Protein AF-A0A527V104-F1 (afdb_monomer)

Secondary structure (DSSP, 8-state):
-PPPPP----EEEEETTEEEEEETTTTEEEEE--

Structure (mmCIF, N/CA/C/O backbone):
data_AF-A0A527V104-F1
#
_entry.id   AF-A0A527V104-F1
#
loop_
_atom_site.group_PDB
_atom_site.id
_atom_site.type_symbol
_atom_site.label_atom_id
_atom_site.label_alt_id
_atom_site.label_comp_id
_atom_site.label_asym_id
_atom_site.label_entity_id
_atom_site.label_seq_id
_atom_site.pdbx_PDB_ins_code
_atom_site.Cartn_x
_atom_site.Cartn_y
_atom_site.Cartn_z
_atom_site.occupancy
_atom_site.B_iso_or_equiv
_atom_site.auth_seq_id
_atom_site.auth_comp_id
_atom_site.auth_asym_id
_atom_site.auth_atom_id
_atom_site.pdbx_PDB_model_num
ATOM 1 N N . GLU A 1 1 ? 25.786 8.998 -10.488 1.00 70.12 1 GLU A N 1
ATOM 2 C CA . GLU A 1 1 ? 24.964 8.187 -11.409 1.00 70.12 1 GLU A CA 1
ATOM 3 C C . GLU A 1 1 ? 23.556 8.768 -11.424 1.00 70.12 1 GLU A C 1
ATOM 5 O O . GLU A 1 1 ? 23.125 9.262 -10.387 1.00 70.12 1 GLU A O 1
ATOM 10 N N . LEU A 1 2 ? 22.887 8.810 -12.578 1.00 74.38 2 LEU A N 1
ATOM 11 C CA . LEU A 1 2 ? 21.483 9.225 -12.677 1.00 74.38 2 LEU A CA 1
ATOM 12 C C . LEU A 1 2 ? 20.622 7.958 -12.659 1.00 74.38 2 LEU A C 1
ATOM 14 O O . LEU A 1 2 ? 20.837 7.070 -13.479 1.00 74.38 2 LEU A O 1
ATOM 18 N N . HIS A 1 3 ? 19.687 7.866 -11.715 1.00 75.50 3 HIS A N 1
ATOM 19 C CA . HIS A 1 3 ? 18.710 6.780 -11.658 1.00 75.50 3 HIS A CA 1
ATOM 20 C C . HIS A 1 3 ? 17.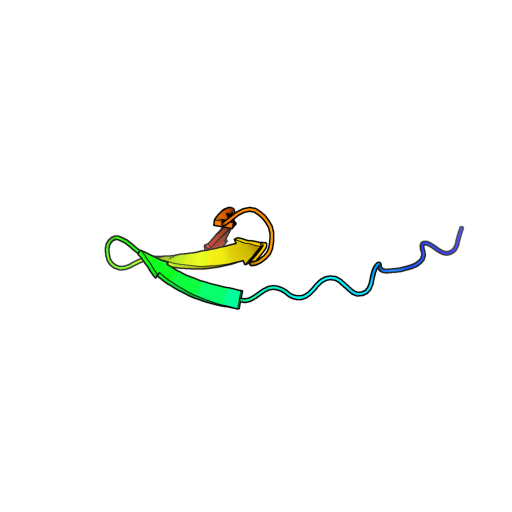423 7.229 -12.350 1.00 75.50 3 HIS A C 1
ATOM 22 O O . HIS A 1 3 ? 16.859 8.264 -11.992 1.00 75.50 3 HIS A O 1
ATOM 28 N N . GLU A 1 4 ? 16.964 6.460 -13.335 1.00 75.31 4 GLU A N 1
ATOM 29 C CA . GLU A 1 4 ? 15.654 6.667 -13.950 1.00 75.31 4 GLU A CA 1
ATOM 30 C C . GLU A 1 4 ? 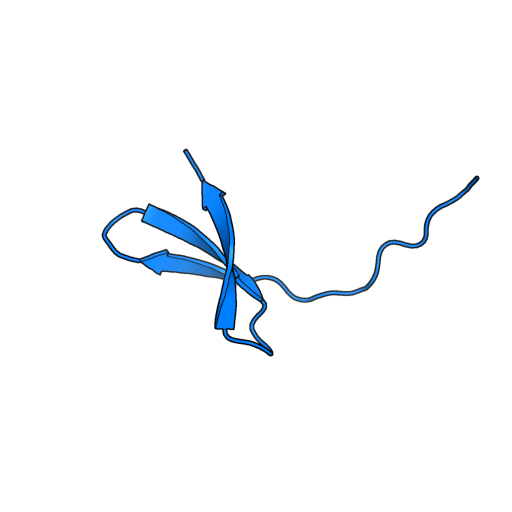14.557 6.289 -12.949 1.00 75.31 4 GLU A C 1
ATOM 32 O O . GLU A 1 4 ? 14.597 5.222 -12.332 1.00 75.31 4 GLU A O 1
ATOM 37 N N . VAL A 1 5 ? 13.586 7.184 -12.762 1.00 74.50 5 VAL A N 1
ATOM 38 C CA . VAL A 1 5 ? 12.404 6.903 -11.946 1.00 74.50 5 VAL A CA 1
ATOM 39 C C . VAL A 1 5 ? 11.408 6.167 -12.839 1.00 74.50 5 VAL A C 1
ATOM 41 O O . VAL A 1 5 ? 10.979 6.743 -13.839 1.00 74.50 5 VAL A O 1
ATOM 44 N N . PRO A 1 6 ? 11.041 4.913 -12.524 1.00 72.06 6 PRO A N 1
ATOM 45 C CA . PRO A 1 6 ? 10.059 4.195 -13.320 1.00 72.06 6 PRO A CA 1
ATOM 46 C C . PRO A 1 6 ? 8.694 4.888 -13.209 1.00 72.06 6 PRO A C 1
ATOM 48 O O . PRO A 1 6 ? 8.297 5.312 -12.121 1.00 72.06 6 PRO A O 1
ATOM 51 N N . ASP A 1 7 ? 7.978 4.986 -14.331 1.00 78.06 7 ASP A N 1
ATOM 52 C CA . ASP A 1 7 ? 6.604 5.496 -14.378 1.00 78.06 7 ASP A CA 1
ATOM 53 C C . ASP A 1 7 ? 5.653 4.440 -13.798 1.00 78.06 7 ASP A C 1
ATOM 55 O O . ASP A 1 7 ? 5.116 3.582 -14.500 1.00 78.06 7 ASP A O 1
ATOM 59 N N . VAL A 1 8 ? 5.558 4.420 -12.468 1.00 79.06 8 VAL A N 1
ATOM 60 C CA . VAL A 1 8 ? 4.720 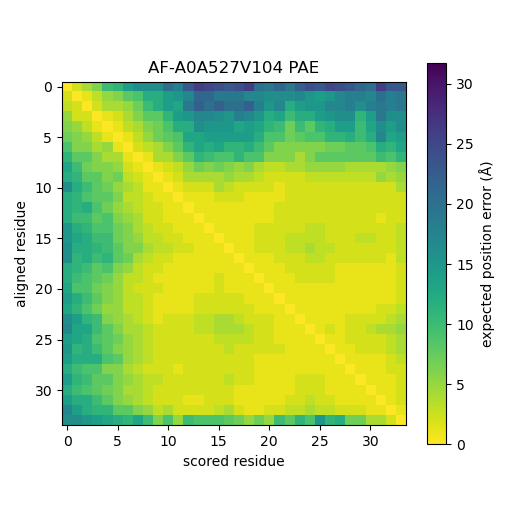3.480 -11.724 1.00 79.06 8 VAL A CA 1
ATOM 61 C C . VAL A 1 8 ? 3.540 4.241 -11.148 1.00 79.06 8 VAL A C 1
ATOM 63 O O . VAL A 1 8 ? 3.702 5.132 -10.311 1.00 79.06 8 VAL A O 1
ATOM 66 N N . GLU A 1 9 ? 2.335 3.852 -11.555 1.00 84.75 9 GLU A N 1
ATOM 67 C CA . GLU A 1 9 ? 1.124 4.342 -10.912 1.00 84.75 9 GLU A CA 1
ATOM 68 C C . GLU A 1 9 ? 1.041 3.798 -9.483 1.00 84.75 9 GLU A C 1
ATOM 70 O O . GLU A 1 9 ? 1.028 2.589 -9.267 1.00 84.75 9 GLU A O 1
ATOM 75 N N . TYR A 1 10 ? 0.904 4.689 -8.503 1.00 87.75 10 TYR A N 1
ATOM 76 C CA . TYR A 1 10 ? 0.565 4.327 -7.131 1.00 87.75 10 TYR A CA 1
ATOM 77 C C . TYR A 1 10 ? -0.758 4.965 -6.729 1.00 87.75 10 TYR A C 1
ATOM 79 O O . TYR A 1 10 ? -1.095 6.066 -7.170 1.00 87.75 10 TYR A O 1
ATOM 87 N N . ARG A 1 11 ? -1.515 4.289 -5.861 1.00 87.44 11 ARG A N 1
ATOM 88 C CA . ARG A 1 11 ? -2.799 4.805 -5.364 1.00 87.44 11 ARG A CA 1
ATOM 89 C C . ARG A 1 11 ? -2.831 4.858 -3.849 1.00 87.44 11 ARG A C 1
ATOM 91 O O . ARG A 1 11 ? -2.401 3.920 -3.181 1.00 87.44 11 ARG A O 1
ATOM 98 N N . TYR A 1 12 ? -3.393 5.944 -3.328 1.00 95.69 12 TYR A N 1
ATOM 99 C CA . TYR A 1 12 ? -3.747 6.056 -1.921 1.00 95.69 12 TYR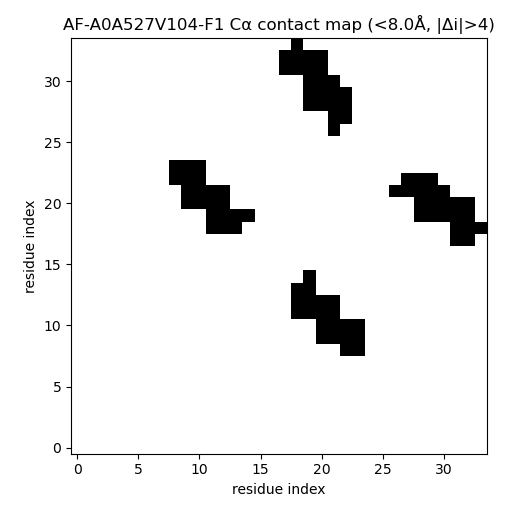 A CA 1
ATOM 100 C C . TYR A 1 12 ? -5.107 5.408 -1.685 1.00 95.69 12 TYR A C 1
ATOM 102 O O . TYR A 1 12 ? -6.078 5.729 -2.370 1.00 95.69 12 TYR A O 1
ATOM 110 N N . VAL A 1 13 ? -5.177 4.506 -0.711 1.00 95.38 13 VAL A N 1
ATOM 111 C CA . VAL A 1 13 ? -6.430 3.875 -0.278 1.00 95.38 13 VAL A CA 1
ATOM 112 C C . VAL A 1 13 ? -6.488 3.818 1.246 1.00 95.38 13 VAL A C 1
ATOM 114 O O . VAL A 1 13 ? -5.456 3.877 1.915 1.00 95.38 13 VAL A O 1
ATOM 117 N N . VAL A 1 14 ? -7.695 3.705 1.798 1.00 96.75 14 VAL A N 1
ATOM 118 C CA . VAL A 1 14 ? -7.915 3.555 3.242 1.00 96.75 14 VAL A CA 1
ATOM 119 C C . VAL A 1 14 ? -8.256 2.100 3.548 1.00 96.75 14 VAL A C 1
ATOM 121 O O . VAL A 1 14 ? -9.229 1.570 3.013 1.00 96.75 14 VAL A O 1
ATOM 124 N N . VAL A 1 15 ? -7.460 1.461 4.407 1.00 94.31 15 VAL A N 1
ATOM 125 C CA . VAL A 1 15 ? -7.655 0.078 4.878 1.00 94.31 15 VAL A CA 1
ATOM 126 C C . VAL A 1 15 ? -7.480 0.056 6.390 1.00 94.31 15 VAL A C 1
ATOM 128 O O . VAL A 1 15 ? -6.499 0.591 6.902 1.00 94.31 15 VAL A O 1
ATOM 131 N N . ASP A 1 16 ? -8.427 -0.538 7.116 1.00 95.19 16 ASP A N 1
ATOM 132 C CA . ASP A 1 16 ? -8.433 -0.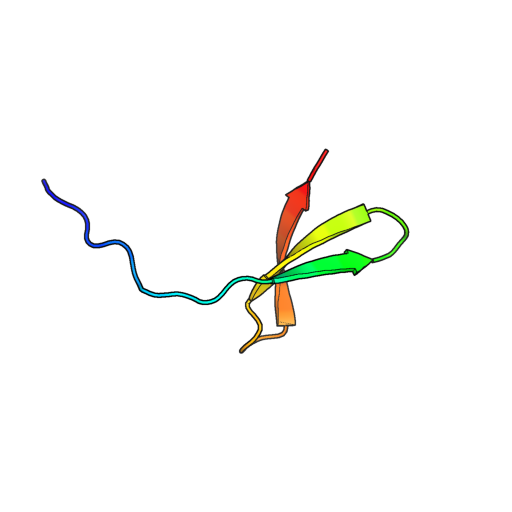577 8.587 1.00 95.19 16 ASP A CA 1
ATOM 133 C C . ASP A 1 16 ? -8.170 0.795 9.230 1.00 95.19 16 ASP A C 1
ATOM 135 O O . ASP A 1 16 ? -7.356 0.923 10.144 1.00 95.19 16 ASP A O 1
ATOM 139 N N . ASN A 1 17 ? -8.814 1.844 8.706 1.00 95.69 17 ASN A N 1
ATOM 140 C CA . ASN A 1 17 ? -8.643 3.226 9.169 1.00 95.69 17 ASN A CA 1
ATOM 141 C C . ASN A 1 17 ? -7.198 3.770 9.054 1.00 95.69 17 ASN A C 1
ATOM 143 O O . ASN A 1 17 ? -6.814 4.697 9.765 1.00 95.69 17 ASN A O 1
ATOM 147 N N . ARG A 1 18 ? -6.384 3.200 8.157 1.00 96.06 18 ARG A N 1
ATOM 148 C CA . ARG A 1 18 ? -5.025 3.653 7.831 1.00 96.06 18 ARG A CA 1
ATOM 149 C C . ARG A 1 18 ? -4.942 4.024 6.357 1.00 96.06 18 ARG A C 1
ATOM 151 O O . ARG A 1 18 ? -5.422 3.276 5.505 1.00 96.06 18 ARG A O 1
ATOM 158 N N . THR A 1 19 ? -4.294 5.142 6.047 1.00 97.06 19 THR A N 1
ATOM 159 C CA . THR A 1 19 ? -3.974 5.503 4.661 1.00 97.06 19 THR A CA 1
ATOM 160 C C . THR A 1 19 ? -2.735 4.737 4.219 1.00 97.06 19 THR A C 1
ATOM 162 O O . THR A 1 19 ? -1.688 4.784 4.870 1.00 97.06 19 THR A O 1
ATOM 165 N N . VAL A 1 20 ? -2.844 4.025 3.104 1.00 97.25 20 VAL A N 1
ATOM 166 C CA . VAL A 1 20 ? -1.762 3.210 2.550 1.00 97.25 20 VAL A CA 1
ATOM 167 C C . V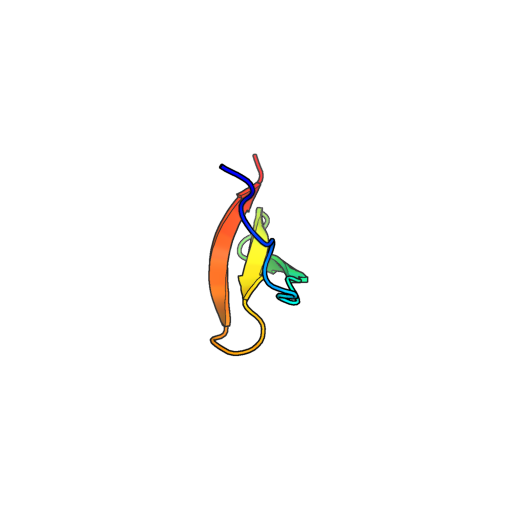AL A 1 20 ? -1.526 3.547 1.084 1.00 97.25 20 VAL A C 1
ATOM 169 O O . VAL A 1 20 ? -2.442 3.964 0.374 1.00 97.25 20 VAL A O 1
ATOM 172 N N . LEU A 1 21 ? -0.289 3.350 0.637 1.00 95.94 21 LEU A N 1
ATOM 173 C CA . LEU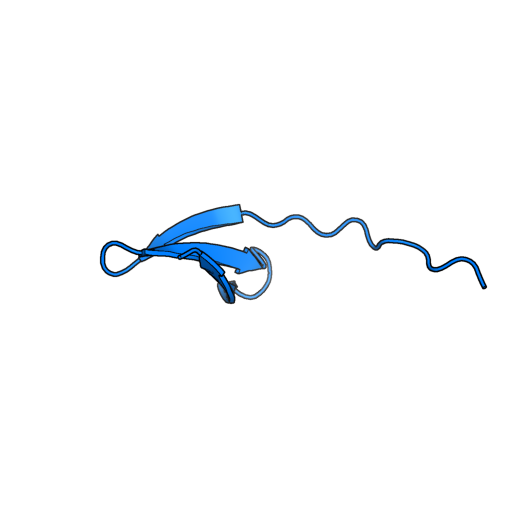 A 1 21 ? 0.096 3.404 -0.767 1.00 95.94 21 LEU A CA 1
ATOM 174 C C . LEU A 1 21 ? 0.093 1.985 -1.338 1.00 95.94 21 LEU A C 1
ATOM 176 O O . LEU A 1 21 ? 0.701 1.077 -0.756 1.00 95.94 21 LEU A O 1
ATOM 180 N N . VAL A 1 22 ? -0.575 1.802 -2.472 1.00 95.81 22 VAL A N 1
ATOM 181 C CA . VAL A 1 22 ? -0.760 0.502 -3.124 1.00 95.81 22 VAL A CA 1
ATOM 182 C C . VAL A 1 22 ? -0.246 0.540 -4.557 1.00 95.81 22 VAL A C 1
ATOM 184 O O . VAL A 1 22 ? -0.486 1.509 -5.279 1.00 95.81 22 VAL A O 1
ATOM 187 N N . ASP A 1 23 ? 0.414 -0.545 -4.962 1.00 93.56 23 ASP A N 1
ATOM 188 C CA . ASP A 1 23 ? 0.638 -0.886 -6.369 1.00 93.56 23 ASP A CA 1
ATOM 189 C C . ASP A 1 23 ? -0.684 -1.427 -6.961 1.00 93.56 23 ASP A C 1
ATOM 191 O O . ASP A 1 23 ? -1.156 -2.487 -6.532 1.00 93.56 23 ASP A O 1
ATOM 195 N N . PRO A 1 24 ? -1.317 -0.731 -7.922 1.00 90.00 24 PRO A N 1
ATOM 196 C CA . PRO A 1 24 ? -2.613 -1.113 -8.470 1.00 90.00 24 PRO A CA 1
ATOM 197 C C . PRO A 1 24 ? -2.564 -2.390 -9.320 1.00 90.00 24 PRO A C 1
ATOM 199 O O . PRO A 1 24 ? -3.589 -3.070 -9.420 1.00 90.00 24 PRO A O 1
ATOM 202 N N . GLY A 1 25 ? -1.412 -2.737 -9.903 1.00 91.31 25 GLY A N 1
ATOM 203 C CA . GLY A 1 25 ? -1.251 -3.935 -10.729 1.00 91.31 25 GLY A CA 1
ATOM 204 C C . GLY A 1 25 ? -1.243 -5.215 -9.897 1.00 91.31 25 GLY A C 1
ATOM 205 O O . GLY A 1 25 ? -1.828 -6.222 -10.295 1.00 91.31 25 GLY A O 1
ATOM 206 N N . THR A 1 26 ? -0.635 -5.169 -8.707 1.00 94.31 26 THR A N 1
ATOM 207 C CA .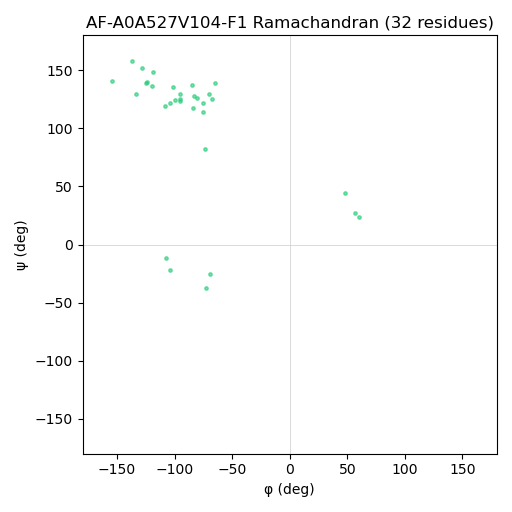 THR A 1 26 ? -0.517 -6.337 -7.812 1.00 94.31 26 THR A CA 1
ATOM 208 C C . THR A 1 26 ? -1.415 -6.280 -6.578 1.00 94.31 26 THR A C 1
ATOM 210 O O . THR A 1 26 ? -1.558 -7.285 -5.880 1.00 94.31 26 THR A O 1
ATOM 213 N N . ARG A 1 27 ? -2.023 -5.120 -6.294 1.00 93.00 27 ARG A N 1
ATOM 214 C CA . ARG A 1 27 ? -2.780 -4.814 -5.064 1.00 93.00 27 ARG A CA 1
ATOM 215 C C . ARG A 1 27 ? -1.965 -5.012 -3.782 1.00 93.00 27 ARG A C 1
ATOM 217 O O . ARG A 1 27 ? -2.525 -5.272 -2.718 1.00 93.00 27 ARG A O 1
ATOM 224 N N . LYS A 1 28 ? -0.640 -4.880 -3.869 1.00 94.94 28 LYS A N 1
ATOM 225 C CA . LYS A 1 28 ? 0.256 -4.943 -2.710 1.00 94.94 28 LYS A CA 1
ATOM 226 C C . LYS A 1 28 ? 0.356 -3.581 -2.036 1.00 94.94 28 LYS A C 1
ATOM 228 O O . LYS A 1 28 ? 0.516 -2.559 -2.700 1.00 94.94 28 LYS A O 1
ATOM 233 N 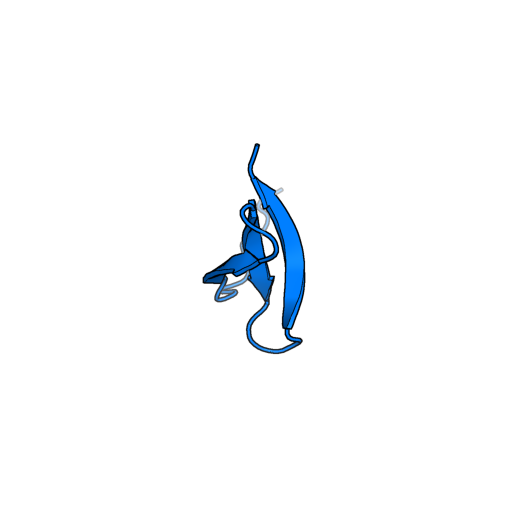N . ILE A 1 29 ? 0.316 -3.583 -0.707 1.00 95.00 29 ILE A N 1
ATOM 234 C CA . ILE A 1 29 ? 0.644 -2.409 0.104 1.00 95.00 29 ILE A CA 1
ATOM 235 C C . ILE A 1 29 ? 2.163 -2.242 0.092 1.00 95.00 29 ILE A C 1
ATOM 237 O O . ILE A 1 29 ? 2.884 -3.145 0.513 1.00 95.00 29 ILE A O 1
ATOM 241 N N . VAL A 1 30 ? 2.640 -1.090 -0.373 1.00 95.19 30 VAL A N 1
ATOM 242 C CA . VAL A 1 30 ? 4.078 -0.772 -0.425 1.00 95.19 30 VAL A CA 1
ATOM 243 C C . VAL A 1 30 ? 4.499 0.192 0.682 1.00 95.19 30 VAL A C 1
ATOM 245 O O . VAL A 1 30 ? 5.671 0.237 1.047 1.00 95.19 30 VAL A O 1
ATOM 248 N N . LYS A 1 31 ? 3.550 0.955 1.243 1.00 94.94 31 LYS A N 1
ATOM 249 C CA . LYS A 1 31 ? 3.804 1.880 2.354 1.00 94.94 31 LYS A CA 1
ATOM 250 C C . LYS A 1 31 ? 2.545 2.134 3.183 1.00 94.94 31 LYS A C 1
ATOM 252 O O . LYS A 1 31 ? 1.462 2.304 2.629 1.00 94.94 31 LYS A O 1
ATOM 257 N N . ILE A 1 32 ? 2.710 2.221 4.501 1.00 95.19 32 ILE A N 1
ATOM 258 C CA . ILE A 1 32 ? 1.703 2.732 5.442 1.00 95.19 32 ILE A CA 1
ATOM 259 C C . ILE A 1 32 ? 2.089 4.171 5.798 1.00 95.19 32 ILE A C 1
ATOM 261 O O . ILE A 1 32 ? 3.268 4.446 6.022 1.00 95.19 32 ILE A O 1
ATOM 265 N N . ILE A 1 33 ? 1.119 5.083 5.817 1.00 92.62 33 ILE A N 1
ATOM 266 C CA . ILE A 1 33 ? 1.335 6.497 6.148 1.00 92.62 33 ILE A CA 1
ATOM 267 C C . ILE A 1 33 ? 0.921 6.716 7.607 1.00 92.62 33 ILE A C 1
ATOM 269 O O . ILE A 1 33 ? -0.206 6.377 7.973 1.00 92.62 33 ILE A O 1
ATOM 273 N N . GLN A 1 34 ? 1.845 7.240 8.419 1.00 82.75 34 GLN A N 1
ATOM 274 C CA . GLN A 1 34 ? 1.663 7.660 9.814 1.00 82.75 34 GLN A CA 1
ATOM 275 C C . GLN A 1 34 ? 2.056 9.126 9.955 1.00 82.75 34 GLN A C 1
ATOM 277 O O . GLN A 1 34 ? 3.018 9.525 9.258 1.00 82.75 34 GLN A O 1
#

Sequence (34 aa):
ELHEVPDVEYRYVVVDNRTVLVDPGTRKIVKIIQ

Nearest PDB structures (foldseek):
  8iuh-assembly1_V  TM=7.032E-01  e=1.842E+00  Homo sapiens
  6zxh-assembly1_g  TM=6.588E-01  e=4.919E+00  Homo sapiens
  4s36-assembly1_A  TM=2.575E-01  e=4.041E+00  Pseudomonas aeruginosa
  4s37-assembly3_G  TM=2.966E-01  e=6.825E+00  Pseudomonas aeruginosa

Radius of gyration: 11.85 Å; Cα contacts (8 Å, |Δi|>4): 44; chains: 1; bounding box: 34×16×24 Å

Mean predicted aligned error: 5.45 Å

Foldseek 3Di:
DDDDDDPFDWDWDADPNWTFIARPVVRDTPDTDD

Solvent-accessible surface area (backbone atoms only — not comparable to full-atom values): 2383 Å² total; per-residue (Å²): 136,86,79,85,80,77,96,68,75,70,42,82,47,77,56,95,93,34,49,28,37,27,37,74,91,77,69,43,78,78,43,79,64,130

pLDDT: mean 89.03, std 8.61, range [70.12, 97.25]